Protein AF-A0A832XYY3-F1 (afdb_monomer_lite)

Structure (mmCIF, N/CA/C/O backbone):
data_AF-A0A832XYY3-F1
#
_entry.id   AF-A0A832XYY3-F1
#
loop_
_atom_site.group_PDB
_atom_site.id
_atom_site.type_symbol
_atom_site.label_atom_id
_atom_site.label_alt_id
_atom_site.label_c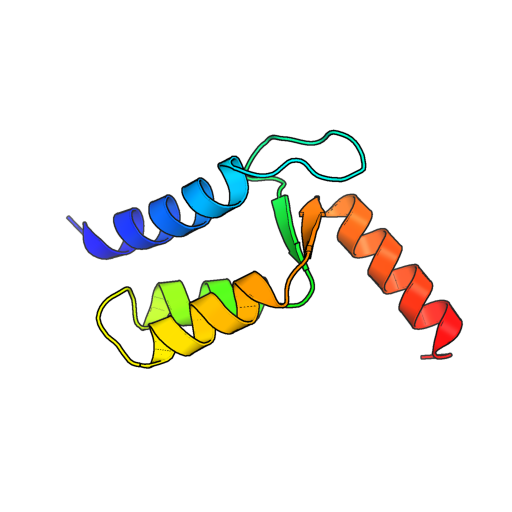omp_id
_atom_site.label_asym_id
_atom_site.label_entity_id
_atom_site.label_seq_id
_atom_site.pdbx_PDB_ins_code
_atom_site.Cartn_x
_atom_site.Cartn_y
_atom_site.Cartn_z
_atom_site.occupancy
_atom_site.B_iso_or_equiv
_atom_site.auth_seq_id
_atom_site.auth_comp_id
_atom_site.auth_asym_id
_atom_site.auth_atom_id
_atom_site.pdbx_PDB_model_num
ATOM 1 N N . MET A 1 1 ? 23.676 -9.917 -13.160 1.00 47.75 1 MET A N 1
ATOM 2 C CA . MET A 1 1 ? 23.037 -9.565 -11.867 1.00 47.75 1 MET A CA 1
ATOM 3 C C . MET A 1 1 ? 21.657 -8.963 -12.152 1.00 47.75 1 MET A C 1
ATOM 5 O O . MET A 1 1 ? 21.574 -8.054 -12.964 1.00 47.75 1 MET A O 1
ATOM 9 N N . ASN A 1 2 ? 20.570 -9.521 -11.598 1.00 59.62 2 ASN A N 1
ATOM 10 C CA . ASN A 1 2 ? 19.169 -9.258 -12.000 1.00 59.62 2 ASN A CA 1
ATOM 11 C C . ASN A 1 2 ? 18.639 -7.864 -11.572 1.00 59.62 2 ASN A C 1
ATOM 13 O O . ASN A 1 2 ? 17.799 -7.734 -10.678 1.00 59.62 2 ASN A O 1
ATOM 17 N N . ASP A 1 3 ? 19.124 -6.818 -12.235 1.00 77.50 3 ASP A N 1
ATOM 18 C CA . ASP A 1 3 ? 18.789 -5.402 -12.032 1.00 77.50 3 ASP A CA 1
ATOM 19 C C . ASP A 1 3 ? 17.262 -5.127 -12.010 1.00 77.50 3 ASP A C 1
ATOM 21 O O . ASP A 1 3 ? 16.713 -4.533 -11.072 1.00 77.50 3 ASP A O 1
ATOM 25 N N . GLY A 1 4 ? 16.521 -5.672 -12.980 1.00 84.56 4 GLY A N 1
ATOM 26 C CA . GLY A 1 4 ? 15.100 -5.357 -13.160 1.00 84.56 4 GLY A CA 1
ATOM 27 C C . GLY A 1 4 ? 14.173 -5.819 -12.027 1.00 84.56 4 GLY A C 1
ATOM 28 O O . GLY A 1 4 ? 13.171 -5.164 -11.736 1.00 84.56 4 GLY A O 1
ATOM 29 N N . ARG A 1 5 ? 14.460 -6.938 -11.348 1.00 86.88 5 ARG A N 1
ATOM 30 C CA . ARG A 1 5 ? 13.608 -7.433 -10.243 1.00 86.88 5 ARG A CA 1
ATOM 31 C C . ARG A 1 5 ? 13.741 -6.549 -9.000 1.00 86.88 5 ARG A C 1
ATOM 33 O O . ARG A 1 5 ? 12.738 -6.253 -8.349 1.00 86.88 5 ARG A O 1
ATOM 40 N N . ASN A 1 6 ? 14.954 -6.089 -8.703 1.00 90.25 6 ASN A N 1
ATOM 41 C CA . ASN A 1 6 ? 15.221 -5.210 -7.565 1.00 90.25 6 ASN A CA 1
ATOM 42 C C . ASN A 1 6 ? 14.669 -3.801 -7.797 1.00 90.25 6 ASN A C 1
ATOM 44 O O . ASN A 1 6 ? 14.020 -3.261 -6.900 1.00 90.25 6 ASN A O 1
ATOM 48 N N . LYS A 1 7 ? 14.815 -3.251 -9.013 1.00 90.75 7 LYS A N 1
ATOM 49 C CA . LYS A 1 7 ? 14.176 -1.981 -9.405 1.00 90.75 7 LYS A CA 1
ATOM 50 C C . LYS A 1 7 ? 12.659 -2.017 -9.199 1.00 90.75 7 LYS A C 1
ATOM 52 O O . LYS A 1 7 ? 12.103 -1.112 -8.583 1.00 90.75 7 LYS A O 1
ATOM 57 N N . ARG A 1 8 ? 11.997 -3.104 -9.614 1.00 90.62 8 ARG A N 1
ATOM 58 C CA . ARG A 1 8 ? 10.547 -3.304 -9.429 1.00 90.62 8 ARG A CA 1
ATOM 59 C C . ARG A 1 8 ? 10.121 -3.356 -7.960 1.00 90.62 8 ARG A C 1
ATOM 61 O O . ARG A 1 8 ? 9.125 -2.735 -7.597 1.00 90.62 8 ARG A O 1
ATOM 68 N N . ARG A 1 9 ? 10.871 -4.060 -7.101 1.00 92.19 9 ARG A N 1
ATOM 69 C CA . ARG A 1 9 ? 10.603 -4.095 -5.646 1.00 92.19 9 ARG A CA 1
ATOM 70 C C . ARG A 1 9 ? 10.791 -2.718 -5.012 1.00 92.19 9 ARG A C 1
ATOM 72 O O . ARG A 1 9 ? 9.945 -2.290 -4.233 1.00 92.19 9 ARG A O 1
ATOM 79 N N . ARG A 1 10 ? 11.879 -2.023 -5.365 1.00 93.56 10 ARG A N 1
ATOM 80 C CA . ARG A 1 10 ? 12.181 -0.674 -4.869 1.00 93.56 10 ARG A CA 1
ATOM 81 C C . ARG A 1 10 ? 11.103 0.322 -5.282 1.00 93.56 10 ARG A C 1
ATOM 83 O O . ARG A 1 10 ? 10.685 1.114 -4.452 1.00 93.56 10 ARG A O 1
ATOM 90 N N . TRP A 1 11 ? 10.607 0.240 -6.516 1.00 93.44 11 TRP A N 1
ATOM 91 C CA . TRP A 1 11 ? 9.533 1.112 -6.985 1.00 93.44 11 TRP A CA 1
ATOM 92 C C . TRP A 1 11 ? 8.269 0.999 -6.115 1.00 93.44 11 TRP A C 1
ATOM 94 O O . TRP A 1 11 ? 7.776 2.025 -5.655 1.00 93.44 11 TRP A O 1
ATOM 104 N N . LEU A 1 12 ? 7.799 -0.222 -5.818 1.00 94.38 12 LEU A N 1
ATOM 105 C CA . LEU A 1 12 ? 6.654 -0.428 -4.916 1.00 94.38 12 LEU A CA 1
ATOM 106 C C . LEU A 1 12 ? 6.938 0.069 -3.496 1.00 94.38 12 LEU A C 1
ATOM 108 O O . LEU A 1 12 ? 6.104 0.758 -2.916 1.00 94.38 12 LEU A O 1
ATOM 112 N N . LYS A 1 13 ? 8.122 -0.244 -2.949 1.00 95.69 13 LYS A N 1
ATOM 113 C CA . LYS A 1 13 ? 8.525 0.230 -1.617 1.00 95.69 13 LYS A CA 1
ATOM 114 C C . LYS A 1 13 ? 8.490 1.759 -1.543 1.00 95.69 13 LYS A C 1
ATOM 116 O O . LYS A 1 13 ? 8.004 2.301 -0.563 1.00 95.69 13 LYS A O 1
ATOM 121 N N . ASN A 1 14 ? 8.955 2.440 -2.589 1.00 96.19 14 ASN A N 1
ATOM 122 C CA . ASN A 1 14 ? 8.952 3.898 -2.665 1.00 96.19 14 ASN A CA 1
ATOM 123 C C . ASN A 1 14 ? 7.543 4.486 -2.801 1.00 96.19 14 ASN A C 1
ATOM 125 O O . ASN A 1 14 ? 7.340 5.618 -2.389 1.00 96.19 14 ASN A O 1
ATOM 129 N N . GLN A 1 15 ? 6.580 3.761 -3.380 1.00 95.50 15 GLN A N 1
ATOM 130 C CA . GLN A 1 15 ? 5.182 4.202 -3.354 1.00 95.50 15 GLN A CA 1
ATOM 131 C C . GLN A 1 15 ? 4.608 4.106 -1.935 1.00 95.50 15 GLN A C 1
ATOM 133 O O . GLN A 1 15 ? 4.000 5.057 -1.459 1.00 95.50 15 GLN A O 1
ATOM 138 N N . LEU A 1 16 ? 4.862 3.000 -1.229 1.00 97.56 16 LEU A N 1
ATOM 139 C CA . LEU A 1 16 ? 4.411 2.825 0.157 1.00 97.56 16 LEU A CA 1
ATOM 140 C C . LEU A 1 16 ? 5.071 3.825 1.115 1.00 97.56 16 LEU A C 1
ATOM 142 O O . LEU A 1 16 ? 4.400 4.358 1.983 1.00 97.56 16 LEU A O 1
ATOM 146 N N . ALA A 1 17 ? 6.353 4.138 0.916 1.00 97.06 17 ALA A N 1
ATOM 147 C CA . ALA A 1 17 ? 7.116 5.050 1.772 1.00 97.06 17 ALA A CA 1
ATOM 148 C C . ALA A 1 17 ? 6.641 6.511 1.764 1.00 97.06 17 ALA A C 1
ATOM 150 O O . ALA A 1 17 ? 7.113 7.301 2.571 1.00 97.06 17 ALA A O 1
ATOM 151 N N . LYS A 1 18 ? 5.742 6.880 0.847 1.00 96.31 18 LYS A N 1
ATOM 152 C CA . LYS A 1 18 ? 5.130 8.216 0.791 1.00 96.31 18 LYS A CA 1
ATOM 153 C C . LYS A 1 18 ? 3.881 8.339 1.661 1.00 96.31 18 LYS A C 1
ATOM 155 O O . LYS A 1 18 ? 3.260 9.393 1.671 1.00 96.31 18 LYS A O 1
ATOM 160 N N . ASN A 1 19 ? 3.475 7.254 2.308 1.00 97.12 19 ASN A N 1
ATOM 161 C CA . ASN A 1 19 ? 2.203 7.146 2.997 1.00 97.12 19 ASN A CA 1
ATOM 162 C C . ASN A 1 19 ? 2.429 6.717 4.445 1.00 97.12 19 ASN A C 1
ATOM 164 O O . ASN A 1 19 ? 3.431 6.082 4.776 1.00 97.12 19 ASN A O 1
ATOM 168 N N . ILE A 1 20 ? 1.459 7.045 5.287 1.00 97.62 20 ILE A N 1
ATOM 169 C CA . ILE A 1 20 ? 1.409 6.678 6.698 1.00 97.62 20 ILE A CA 1
ATOM 170 C C . ILE A 1 20 ? 0.069 5.978 6.909 1.00 97.62 20 ILE A C 1
ATOM 172 O O . ILE A 1 20 ? -0.949 6.430 6.391 1.00 97.62 20 ILE A O 1
ATOM 176 N N . CYS A 1 21 ? 0.066 4.852 7.619 1.00 98.12 21 CYS A N 1
ATOM 177 C CA . CYS A 1 21 ? -1.183 4.195 7.995 1.00 98.12 21 CYS A CA 1
ATOM 178 C C . CYS A 1 21 ? -1.946 5.053 9.014 1.00 98.12 21 CYS A C 1
ATOM 180 O O . CYS A 1 21 ? -1.323 5.726 9.829 1.00 98.12 21 CYS A O 1
ATOM 182 N N . ASN A 1 22 ? -3.275 4.939 9.070 1.00 94.75 22 ASN A N 1
ATOM 183 C CA . ASN A 1 22 ? -4.108 5.662 10.042 1.00 94.75 22 ASN A CA 1
ATOM 184 C C . ASN A 1 22 ? -3.689 5.446 11.512 1.00 94.75 22 ASN A C 1
ATOM 186 O O . ASN A 1 22 ? -3.865 6.338 12.333 1.00 94.75 22 ASN A O 1
ATOM 190 N N . CYS A 1 23 ? -3.097 4.295 11.851 1.00 97.25 23 CYS A N 1
ATOM 191 C CA . CYS A 1 23 ? -2.566 4.008 13.189 1.00 97.25 23 CYS A CA 1
ATOM 192 C C . CYS A 1 23 ? -1.166 4.593 13.463 1.00 97.25 23 CYS A C 1
ATOM 194 O O . CYS A 1 23 ? -0.606 4.362 14.530 1.00 97.25 23 CYS A O 1
ATOM 196 N N . GLY A 1 24 ? -0.569 5.303 12.501 1.00 97.88 24 GLY A N 1
ATOM 197 C CA . GLY A 1 24 ? 0.741 5.946 12.623 1.00 97.88 24 GLY A CA 1
ATOM 198 C C . GLY A 1 24 ? 1.936 5.121 12.132 1.00 97.88 24 GLY A C 1
ATOM 199 O O . GLY A 1 24 ? 3.043 5.650 12.098 1.00 97.88 24 GLY A O 1
ATOM 200 N N . GLU A 1 25 ? 1.758 3.861 11.717 1.00 98.19 25 GLU A N 1
ATOM 201 C CA . GLU A 1 25 ? 2.846 3.056 11.136 1.00 98.19 25 GLU A CA 1
ATOM 202 C C . GLU A 1 25 ? 3.351 3.671 9.817 1.00 98.19 25 GLU A C 1
ATOM 204 O O . GLU A 1 25 ? 2.564 3.986 8.922 1.00 98.19 25 GLU A O 1
ATOM 209 N N . GLN A 1 26 ? 4.673 3.806 9.683 1.00 97.31 26 GLN A N 1
ATOM 210 C CA . GLN A 1 26 ? 5.336 4.461 8.543 1.00 97.31 26 GLN A CA 1
ATOM 211 C C . GLN A 1 26 ? 6.381 3.562 7.876 1.00 97.31 26 GLN A C 1
ATOM 213 O O . GLN A 1 26 ? 6.900 3.880 6.806 1.00 97.31 26 GLN A O 1
ATOM 218 N N . GLN A 1 27 ? 6.723 2.427 8.491 1.00 97.75 27 GLN A N 1
ATOM 219 C CA . GLN A 1 27 ? 7.725 1.515 7.968 1.00 97.75 27 GLN A CA 1
ATOM 220 C C . GLN A 1 27 ? 7.220 0.874 6.669 1.00 97.75 27 GLN A C 1
ATOM 222 O O . GLN A 1 27 ? 6.315 0.038 6.708 1.00 97.75 27 GLN A O 1
ATOM 227 N N . PRO A 1 28 ? 7.838 1.137 5.499 1.00 96.81 28 PRO A N 1
ATOM 228 C CA . PRO A 1 28 ? 7.264 0.726 4.213 1.00 96.81 28 PRO A CA 1
ATOM 229 C C . PRO A 1 28 ? 7.120 -0.790 4.041 1.00 96.81 28 PRO A C 1
ATOM 231 O O . PRO A 1 28 ? 6.357 -1.252 3.203 1.00 96.81 28 PRO A O 1
ATOM 234 N N . HIS A 1 29 ? 7.883 -1.580 4.804 1.00 95.88 29 HIS A N 1
ATOM 235 C CA . HIS A 1 29 ? 7.801 -3.041 4.785 1.00 95.88 29 HIS A CA 1
ATOM 236 C C . HIS A 1 29 ? 6.589 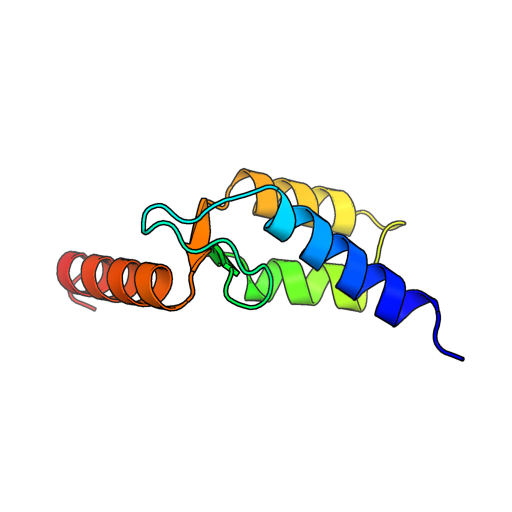-3.589 5.557 1.00 95.88 29 HIS A C 1
ATOM 238 O O . HIS A 1 29 ? 6.226 -4.746 5.359 1.00 95.88 29 HIS A O 1
ATOM 244 N N . ARG A 1 30 ? 5.969 -2.766 6.410 1.00 97.69 30 ARG A N 1
ATOM 245 C CA . ARG A 1 30 ? 4.750 -3.080 7.165 1.00 97.69 30 ARG A CA 1
ATOM 246 C C . ARG A 1 30 ? 3.486 -2.535 6.510 1.00 97.69 30 ARG A C 1
ATOM 248 O O . ARG A 1 30 ? 2.397 -2.882 6.952 1.00 97.69 30 ARG A O 1
ATOM 255 N N . LEU A 1 31 ? 3.631 -1.713 5.473 1.00 98.50 31 LEU A N 1
ATOM 256 C CA . LEU A 1 31 ? 2.530 -1.129 4.717 1.00 98.50 31 LEU A CA 1
ATOM 257 C C . LEU A 1 31 ? 2.136 -1.996 3.515 1.00 98.50 31 LEU A C 1
ATOM 259 O O . LEU A 1 31 ? 2.945 -2.732 2.941 1.00 98.50 31 LEU A O 1
ATOM 263 N N . MET A 1 32 ? 0.883 -1.862 3.103 1.00 98.31 32 MET A N 1
ATOM 264 C CA . MET A 1 32 ? 0.292 -2.531 1.956 1.00 98.31 32 MET A CA 1
ATOM 265 C C . MET A 1 32 ? -0.736 -1.634 1.255 1.00 98.31 32 MET A C 1
ATOM 267 O O . MET A 1 32 ? -1.183 -0.637 1.805 1.00 98.31 32 MET A O 1
ATOM 271 N N . PHE A 1 33 ? -1.113 -2.013 0.033 1.00 98.31 33 PHE A N 1
ATOM 272 C CA . PHE A 1 33 ? -2.185 -1.376 -0.734 1.00 98.31 33 PHE A CA 1
ATOM 273 C C . PHE A 1 33 ? -3.454 -2.199 -0.511 1.00 98.31 33 PHE A C 1
ATOM 275 O O . PHE A 1 33 ? -3.600 -3.259 -1.115 1.00 98.31 33 PHE A O 1
ATOM 282 N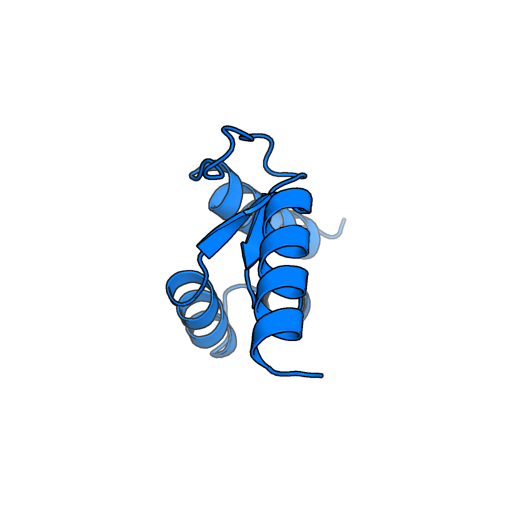 N . TYR A 1 34 ? -4.314 -1.812 0.416 1.00 97.69 34 TYR A N 1
ATOM 283 C CA . TYR A 1 34 ? -5.544 -2.545 0.690 1.00 97.69 34 TYR A CA 1
ATOM 284 C C . TYR A 1 34 ? -6.654 -2.108 -0.284 1.00 97.69 34 TYR A C 1
ATOM 286 O O . TYR A 1 34 ? -6.806 -0.906 -0.480 1.00 97.69 34 TYR A O 1
ATOM 294 N N . PRO A 1 35 ? -7.426 -3.028 -0.895 1.00 97.12 35 PRO A N 1
ATOM 295 C CA . PRO A 1 35 ? -7.361 -4.491 -0.767 1.00 97.12 35 PRO A CA 1
ATOM 296 C C . PRO A 1 35 ? -6.439 -5.168 -1.806 1.00 97.12 35 PRO A C 1
ATOM 298 O O . PRO A 1 35 ? -6.194 -6.375 -1.751 1.00 97.12 35 PRO A O 1
ATOM 301 N N . TYR A 1 36 ? -5.898 -4.419 -2.771 1.00 98.00 36 TYR A N 1
ATOM 302 C CA . TYR A 1 36 ? -5.305 -4.981 -3.991 1.00 98.00 36 TYR A CA 1
ATOM 303 C C . TYR A 1 36 ? -3.820 -5.371 -3.912 1.00 98.00 36 TYR A C 1
ATOM 305 O O . TYR A 1 36 ? -3.210 -5.696 -4.936 1.00 98.00 36 TYR A O 1
ATOM 313 N N . HIS A 1 37 ? -3.208 -5.399 -2.725 1.00 97.69 37 HIS A N 1
ATOM 314 C CA . HIS A 1 37 ? -1.757 -5.536 -2.547 1.00 97.69 37 HIS A CA 1
ATOM 315 C C . HIS A 1 37 ? -1.168 -6.738 -3.292 1.00 97.69 37 HIS A C 1
ATOM 317 O O . HIS A 1 37 ? -0.148 -6.618 -3.975 1.00 97.69 37 HIS A O 1
ATOM 323 N N . LYS A 1 38 ? -1.820 -7.905 -3.198 1.00 96.62 38 LYS A N 1
ATOM 324 C CA . LYS A 1 38 ? -1.363 -9.133 -3.867 1.00 96.62 38 LYS A CA 1
ATOM 325 C C . LYS A 1 38 ? -1.392 -8.983 -5.394 1.00 96.62 38 LYS A C 1
ATOM 327 O O . LYS A 1 38 ? -0.413 -9.347 -6.049 1.00 96.62 38 LYS A O 1
ATOM 332 N N . LYS A 1 39 ? -2.462 -8.398 -5.949 1.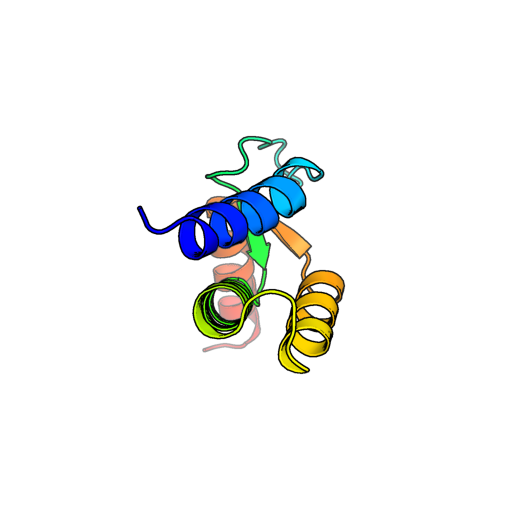00 96.38 39 LYS A N 1
ATOM 333 C CA . LYS A 1 39 ? -2.627 -8.167 -7.395 1.00 96.38 39 LYS A CA 1
ATOM 334 C C . LYS A 1 39 ? -1.601 -7.154 -7.908 1.00 96.38 39 LYS A C 1
ATOM 336 O O . LYS A 1 39 ? -0.879 -7.454 -8.856 1.00 96.38 39 LYS A O 1
ATOM 341 N N . ILE A 1 40 ? -1.434 -6.025 -7.216 1.00 96.31 40 ILE A N 1
ATOM 342 C CA . ILE A 1 40 ? -0.419 -5.000 -7.521 1.00 96.31 40 ILE A CA 1
ATOM 343 C C . ILE A 1 40 ? 0.991 -5.605 -7.513 1.00 96.31 40 ILE A C 1
ATOM 345 O O . ILE A 1 40 ? 1.767 -5.413 -8.453 1.00 96.31 40 ILE A O 1
ATOM 349 N N . ARG A 1 41 ? 1.332 -6.385 -6.477 1.00 95.00 41 ARG A N 1
ATOM 350 C CA . ARG A 1 41 ? 2.640 -7.045 -6.376 1.00 95.00 41 ARG A CA 1
ATOM 351 C C . ARG A 1 41 ? 2.848 -8.039 -7.515 1.00 95.00 41 ARG A C 1
ATOM 353 O O . ARG A 1 41 ? 3.934 -8.052 -8.091 1.00 95.00 41 ARG A O 1
ATOM 360 N N . HIS A 1 42 ? 1.839 -8.836 -7.863 1.00 94.06 42 HIS A N 1
ATOM 361 C CA . HIS A 1 42 ? 1.917 -9.771 -8.984 1.00 94.06 42 HIS A CA 1
ATOM 362 C C . HIS A 1 42 ? 2.180 -9.042 -10.308 1.00 94.06 42 HIS A C 1
ATOM 364 O O . HIS A 1 42 ? 3.170 -9.340 -10.979 1.00 94.06 42 HIS A O 1
ATOM 370 N N . LEU A 1 43 ? 1.349 -8.051 -10.649 1.00 93.06 43 LEU A N 1
ATOM 371 C CA . LEU A 1 43 ? 1.452 -7.303 -11.905 1.00 93.06 43 LEU A CA 1
ATOM 372 C C . LEU A 1 43 ? 2.802 -6.592 -12.031 1.00 93.06 43 LEU A C 1
ATOM 374 O O . LEU A 1 43 ? 3.504 -6.764 -13.030 1.00 93.06 43 LEU A O 1
ATOM 378 N N . ASN A 1 44 ? 3.217 -5.873 -10.986 1.00 92.31 44 ASN A N 1
ATOM 379 C CA . ASN A 1 44 ? 4.495 -5.172 -10.982 1.00 92.31 44 ASN A CA 1
ATOM 380 C C . ASN A 1 44 ? 5.672 -6.141 -11.146 1.00 92.31 44 ASN A C 1
ATOM 382 O O . ASN A 1 44 ? 6.561 -5.894 -11.959 1.00 92.31 44 ASN A O 1
ATOM 386 N N . MET A 1 45 ? 5.686 -7.256 -10.406 1.00 90.75 45 MET A N 1
ATOM 387 C CA . MET A 1 45 ? 6.798 -8.209 -10.442 1.00 90.75 45 MET A CA 1
ATOM 388 C C . MET A 1 45 ? 6.859 -9.026 -11.732 1.00 90.75 45 MET A C 1
ATOM 390 O O . MET A 1 45 ? 7.958 -9.435 -12.106 1.00 90.75 45 MET A O 1
ATOM 394 N N . ARG A 1 46 ? 5.727 -9.254 -12.409 1.00 88.81 46 ARG A N 1
ATOM 395 C CA . ARG A 1 46 ? 5.667 -10.017 -13.660 1.00 88.81 46 ARG A CA 1
ATOM 396 C C . ARG A 1 46 ? 5.990 -9.148 -14.872 1.00 88.81 46 ARG A C 1
ATOM 398 O O . ARG A 1 46 ? 6.899 -9.488 -15.621 1.00 88.81 46 ARG A O 1
ATOM 405 N N . TYR A 1 47 ? 5.344 -7.992 -15.003 1.00 84.56 47 TYR A N 1
ATOM 406 C CA . TYR A 1 47 ? 5.354 -7.215 -16.250 1.00 84.56 47 TYR A CA 1
ATOM 407 C C . TYR A 1 47 ? 6.210 -5.938 -16.198 1.00 84.56 47 TYR A C 1
ATOM 409 O O . TYR A 1 47 ? 6.686 -5.462 -17.224 1.00 84.56 47 TYR A O 1
ATOM 417 N N . GLY A 1 48 ? 6.488 -5.401 -15.005 1.00 73.81 48 GLY A N 1
ATOM 418 C CA . GLY A 1 48 ? 7.316 -4.200 -14.855 1.00 73.81 48 GLY A CA 1
ATOM 419 C C . GLY A 1 48 ? 6.693 -2.921 -15.429 1.00 73.81 48 GLY A C 1
ATOM 420 O O . GLY A 1 48 ? 5.480 -2.751 -15.415 1.00 73.81 48 GLY A O 1
ATOM 421 N N . LEU A 1 49 ? 7.547 -1.982 -15.861 1.00 66.88 49 LEU A N 1
ATOM 422 C CA . LEU A 1 49 ? 7.172 -0.585 -16.150 1.00 66.88 49 LEU A CA 1
ATOM 423 C C . LEU A 1 49 ? 6.747 -0.301 -17.602 1.00 66.88 49 LEU A C 1
ATOM 425 O O . LEU A 1 49 ? 6.220 0.775 -17.853 1.00 66.88 49 LEU A O 1
ATOM 429 N N . LYS A 1 50 ? 6.994 -1.210 -18.554 1.00 67.31 50 LYS A N 1
ATOM 430 C CA . LYS A 1 50 ? 6.856 -0.945 -20.005 1.00 67.31 50 LYS A CA 1
ATOM 431 C C . LYS A 1 50 ? 5.607 -1.556 -20.657 1.00 67.31 50 LYS A C 1
ATOM 433 O O . LYS A 1 50 ? 5.530 -1.624 -21.875 1.00 67.31 50 LYS A O 1
ATOM 438 N N . HIS A 1 51 ? 4.657 -2.043 -19.870 1.00 72.25 51 HIS A N 1
ATOM 439 C CA . HIS A 1 51 ? 3.542 -2.848 -20.370 1.00 72.25 51 HIS A CA 1
ATOM 440 C C . HIS A 1 51 ? 2.198 -2.227 -19.971 1.00 72.25 51 HIS A C 1
ATOM 442 O O . HIS A 1 51 ? 2.139 -1.558 -18.944 1.00 72.25 51 HIS A O 1
ATOM 448 N N . SER A 1 52 ? 1.121 -2.476 -20.724 1.00 75.31 52 SER A N 1
ATOM 449 C CA . SER A 1 52 ? -0.251 -1.994 -20.436 1.00 75.31 52 SER A CA 1
ATOM 450 C C . SER A 1 52 ? -0.725 -2.328 -19.014 1.00 75.31 52 SER A C 1
ATOM 452 O O . SER A 1 52 ? -1.442 -1.569 -18.373 1.00 75.31 52 SER A O 1
ATOM 454 N N . SER A 1 53 ? -0.196 -3.407 -18.436 1.00 75.69 53 SER A N 1
ATOM 455 C CA . SER A 1 53 ? -0.362 -3.762 -17.018 1.00 75.69 53 SER A CA 1
ATOM 456 C C . SER A 1 53 ? 0.096 -2.677 -16.033 1.00 75.69 53 SER A C 1
ATOM 458 O O . SER A 1 53 ? -0.210 -2.761 -14.844 1.00 75.69 53 SER A O 1
ATOM 460 N N . ARG A 1 54 ? 0.878 -1.691 -16.483 1.00 85.50 54 ARG A N 1
ATOM 461 C CA . ARG A 1 54 ? 1.293 -0.536 -15.691 1.00 85.50 54 ARG A CA 1
ATOM 462 C C . ARG A 1 54 ? 0.118 0.384 -15.388 1.00 85.50 54 ARG A C 1
ATOM 464 O O . ARG A 1 54 ? 0.019 0.850 -14.258 1.00 85.50 54 ARG A O 1
ATOM 471 N N . GLU A 1 55 ? -0.747 0.605 -16.368 1.00 90.12 55 GLU A N 1
ATOM 472 C CA . GL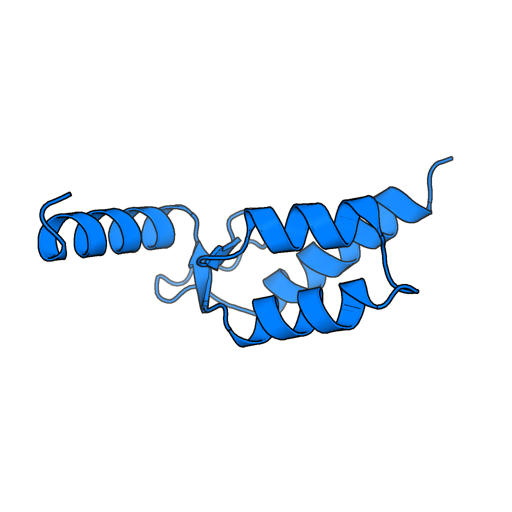U A 1 55 ? -1.970 1.386 -16.206 1.00 90.12 55 GLU A CA 1
ATOM 473 C C . GLU A 1 55 ? -2.885 0.710 -15.186 1.00 90.12 55 GLU A C 1
ATOM 475 O O . GLU A 1 55 ? -3.234 1.323 -14.183 1.00 90.12 55 GLU A O 1
ATOM 480 N N . GLU A 1 56 ? -3.105 -0.600 -15.332 1.00 92.62 56 GLU A N 1
ATOM 481 C CA . GLU A 1 56 ? -3.852 -1.394 -14.348 1.00 92.62 56 GLU A CA 1
ATOM 482 C C . GLU A 1 56 ? -3.203 -1.357 -12.955 1.00 92.62 56 GLU A C 1
ATOM 484 O O . GLU A 1 56 ? -3.887 -1.225 -11.946 1.00 92.62 56 GLU A O 1
ATOM 489 N N . THR A 1 57 ? -1.871 -1.440 -12.867 1.00 93.62 57 THR A N 1
ATOM 490 C CA . THR A 1 57 ? -1.169 -1.338 -11.575 1.00 93.62 57 THR A CA 1
ATOM 491 C C . THR A 1 57 ? -1.403 0.024 -10.921 1.00 93.62 57 THR A C 1
ATOM 493 O O . THR A 1 57 ? -1.625 0.082 -9.715 1.00 93.62 57 THR A O 1
ATOM 496 N N . ASN A 1 58 ? -1.344 1.111 -11.694 1.00 93.38 58 ASN A N 1
ATOM 497 C CA . ASN A 1 58 ? -1.579 2.461 -11.188 1.00 93.38 58 ASN A CA 1
ATOM 498 C C . ASN A 1 58 ? -3.044 2.653 -10.776 1.00 93.38 58 ASN A C 1
ATOM 500 O O . ASN A 1 58 ? -3.281 3.196 -9.702 1.00 93.38 58 ASN A O 1
ATOM 504 N N . ARG A 1 59 ? -3.995 2.146 -11.572 1.00 95.56 59 ARG A N 1
ATOM 505 C CA . ARG A 1 59 ? -5.429 2.157 -11.259 1.00 95.56 59 ARG A CA 1
ATOM 506 C C . ARG A 1 59 ? -5.722 1.448 -9.939 1.00 95.56 59 ARG A C 1
ATOM 508 O O . ARG A 1 59 ? -6.332 2.022 -9.047 1.00 95.56 59 ARG A O 1
ATOM 515 N N . LEU A 1 60 ? -5.196 0.236 -9.759 1.00 97.00 60 LEU A N 1
ATOM 516 C CA . LEU A 1 60 ? -5.367 -0.505 -8.507 1.00 97.00 60 LEU A CA 1
ATOM 517 C C . LEU A 1 60 ? -4.726 0.212 -7.315 1.00 97.00 60 LEU A C 1
ATOM 519 O O . LEU A 1 60 ? -5.240 0.115 -6.207 1.00 97.00 60 LEU A O 1
ATOM 523 N N . ILE A 1 61 ? -3.603 0.912 -7.514 1.00 96.06 61 ILE A N 1
ATOM 524 C CA . ILE A 1 61 ? -2.988 1.726 -6.456 1.00 96.06 61 ILE A CA 1
ATOM 525 C C . ILE A 1 61 ? -3.882 2.914 -6.097 1.00 96.06 61 ILE A C 1
ATOM 527 O O . ILE A 1 61 ? -4.048 3.165 -4.910 1.00 96.06 61 ILE A O 1
ATOM 531 N N . SER A 1 62 ? -4.464 3.618 -7.074 1.00 96.56 62 SER A N 1
ATOM 532 C CA . SER A 1 62 ? -5.380 4.737 -6.800 1.00 96.56 62 SER A CA 1
ATOM 533 C C . SER A 1 62 ? -6.690 4.295 -6.150 1.00 96.56 62 SER A C 1
ATOM 535 O O . SER A 1 62 ? -7.263 5.046 -5.374 1.00 96.56 62 SER A O 1
ATOM 537 N N . GLU A 1 63 ? -7.145 3.075 -6.435 1.00 97.75 63 GLU A N 1
ATOM 538 C CA . GLU A 1 63 ? -8.315 2.460 -5.794 1.00 97.75 63 GLU A CA 1
ATOM 539 C C . GLU A 1 63 ? -7.980 1.814 -4.436 1.00 97.75 63 GLU A C 1
ATOM 541 O O . GLU A 1 63 ? -8.859 1.253 -3.787 1.00 97.75 63 GLU A O 1
ATOM 546 N N . SER A 1 64 ? -6.712 1.837 -4.009 1.00 97.75 64 SER A N 1
ATOM 547 C CA . SER A 1 64 ? -6.289 1.266 -2.731 1.00 97.75 64 SER A CA 1
ATOM 548 C C . SER A 1 64 ? -6.128 2.330 -1.654 1.00 97.75 64 SER A C 1
ATOM 550 O O . SER A 1 64 ? -5.593 3.410 -1.895 1.00 97.75 64 SER A O 1
ATOM 552 N N . THR A 1 65 ? -6.430 1.952 -0.418 1.00 97.25 65 THR A N 1
ATOM 553 C CA . THR A 1 65 ? -5.974 2.668 0.776 1.00 97.25 65 THR A CA 1
ATOM 554 C C . THR A 1 65 ? -4.644 2.079 1.236 1.00 97.25 65 THR A C 1
ATOM 556 O O . THR A 1 65 ? -4.476 0.857 1.285 1.00 97.25 65 THR A O 1
ATOM 559 N N . VAL A 1 66 ? -3.667 2.920 1.583 1.00 97.94 66 VAL A N 1
ATOM 560 C CA . VAL A 1 66 ? -2.429 2.424 2.198 1.00 97.94 66 VAL A CA 1
ATOM 561 C C . VAL A 1 66 ? -2.659 2.179 3.684 1.00 97.94 66 VAL A C 1
ATOM 563 O O . VAL A 1 66 ? -2.999 3.093 4.426 1.00 97.94 66 VAL A O 1
ATOM 566 N N . MET A 1 67 ? -2.452 0.938 4.119 1.00 97.88 67 MET A N 1
ATOM 567 C CA . MET A 1 67 ? -2.645 0.507 5.506 1.00 97.88 67 MET A CA 1
ATOM 568 C C . MET A 1 67 ? -1.480 -0.373 5.947 1.00 97.88 67 MET A C 1
ATOM 570 O O . MET A 1 67 ? -0.792 -0.960 5.111 1.00 97.88 67 MET A O 1
ATOM 574 N N . CYS A 1 68 ? -1.249 -0.496 7.251 1.00 98.44 68 CYS A N 1
ATOM 575 C CA . CYS A 1 68 ? -0.385 -1.543 7.775 1.00 98.44 68 CYS A CA 1
ATOM 576 C C . CYS A 1 68 ? -1.111 -2.895 7.753 1.00 98.44 68 CYS A C 1
ATOM 578 O O . CYS A 1 68 ? -2.338 -2.952 7.665 1.00 98.44 68 CYS A O 1
ATOM 580 N N . TRP A 1 69 ? -0.356 -3.989 7.844 1.00 97.69 69 TRP A N 1
ATOM 581 C CA . TRP A 1 69 ? -0.933 -5.338 7.823 1.00 97.69 69 TRP A CA 1
ATOM 582 C C . TRP A 1 69 ? -1.959 -5.594 8.933 1.00 97.69 69 TRP A C 1
ATOM 584 O O . TRP A 1 69 ? -2.924 -6.308 8.679 1.00 97.69 69 TRP A O 1
ATOM 594 N N . ASN A 1 70 ? -1.784 -4.995 10.115 1.00 97.62 70 ASN A N 1
ATOM 595 C CA . ASN A 1 70 ? -2.714 -5.173 11.233 1.00 97.62 70 ASN A CA 1
ATOM 596 C C . ASN A 1 70 ? -4.047 -4.468 10.953 1.00 97.62 70 ASN A C 1
ATOM 598 O O . ASN A 1 70 ? -5.072 -5.130 10.906 1.00 97.62 70 ASN A O 1
ATOM 602 N N . CYS A 1 71 ? -4.032 -3.171 10.620 1.00 97.69 71 CYS A N 1
ATOM 603 C CA . CYS A 1 71 ? -5.270 -2.448 10.303 1.00 97.69 71 CYS A CA 1
ATOM 604 C C . CYS A 1 71 ? -5.993 -3.021 9.074 1.00 97.69 71 CYS A C 1
ATOM 606 O O . CYS A 1 71 ? -7.214 -2.963 8.991 1.00 97.69 71 CYS A O 1
ATOM 608 N N . ALA A 1 72 ? -5.257 -3.581 8.109 1.00 97.19 72 ALA A N 1
ATOM 609 C CA . ALA A 1 72 ? -5.853 -4.282 6.975 1.00 97.19 72 ALA A CA 1
ATOM 610 C C . ALA A 1 72 ? -6.531 -5.606 7.374 1.00 97.19 72 ALA A C 1
ATOM 612 O O . ALA A 1 72 ? -7.514 -5.995 6.743 1.00 97.19 72 ALA A O 1
ATOM 613 N N . ALA A 1 73 ? -5.998 -6.312 8.377 1.00 95.75 73 ALA A N 1
ATOM 614 C CA . ALA A 1 73 ? -6.636 -7.496 8.943 1.00 95.75 73 ALA A CA 1
ATOM 615 C C . ALA A 1 73 ? -7.903 -7.099 9.708 1.00 95.75 73 ALA A C 1
ATOM 617 O O . ALA A 1 73 ? -8.960 -7.632 9.395 1.00 95.75 73 ALA A O 1
ATOM 618 N N . ASP A 1 74 ? -7.821 -6.093 10.581 1.00 95.06 74 ASP A N 1
ATOM 619 C CA . ASP A 1 74 ? -8.970 -5.577 11.337 1.00 95.0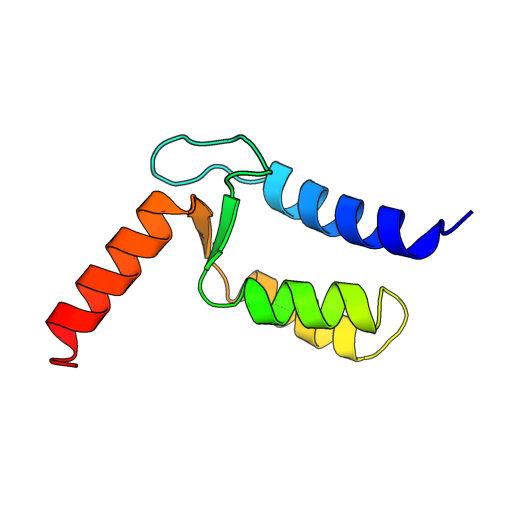6 74 ASP A CA 1
ATOM 620 C C . ASP A 1 74 ? -10.110 -5.147 10.398 1.00 95.06 74 ASP A C 1
ATOM 622 O O . ASP A 1 74 ? -11.245 -5.580 10.559 1.00 95.06 74 ASP A O 1
ATOM 626 N N . GLN A 1 75 ? -9.798 -4.382 9.342 1.00 94.06 75 GLN A N 1
ATOM 627 C CA . GLN A 1 75 ? -10.780 -3.960 8.336 1.00 94.06 75 GLN A CA 1
ATOM 628 C C . GLN A 1 75 ? -11.429 -5.144 7.610 1.00 94.06 75 GLN A C 1
ATOM 630 O O . GLN A 1 75 ? -12.597 -5.086 7.232 1.00 94.06 75 GLN A O 1
ATOM 635 N N . LYS A 1 76 ? -10.661 -6.207 7.351 1.00 91.62 76 LYS A N 1
ATOM 636 C CA . LYS A 1 76 ? -11.181 -7.405 6.695 1.00 91.62 76 LYS A CA 1
ATOM 637 C C . LYS A 1 76 ? -12.126 -8.169 7.625 1.00 91.62 76 LYS A C 1
ATOM 639 O O . LYS A 1 76 ? -13.168 -8.599 7.146 1.00 91.62 76 LYS A O 1
ATOM 644 N N . GLU A 1 77 ? -11.758 -8.327 8.895 1.00 89.62 77 GLU A N 1
ATOM 645 C CA . GLU A 1 77 ? -12.593 -8.989 9.904 1.00 89.62 77 GLU A CA 1
ATOM 646 C C . GLU A 1 77 ? -13.908 -8.227 10.113 1.00 89.62 77 GLU A C 1
ATOM 648 O O . GLU A 1 77 ? -14.983 -8.821 10.057 1.00 89.62 77 GLU A O 1
ATOM 653 N N . ASP A 1 78 ? -13.832 -6.900 10.237 1.00 86.50 78 ASP A N 1
ATOM 654 C CA . ASP A 1 78 ? -14.995 -6.015 10.331 1.00 86.50 78 ASP A CA 1
ATOM 655 C C . ASP A 1 78 ? -15.934 -6.197 9.124 1.00 86.50 78 ASP A C 1
ATOM 657 O O . ASP A 1 78 ? -17.117 -6.504 9.274 1.00 86.50 78 ASP A O 1
ATOM 661 N N . LEU A 1 79 ? -15.391 -6.153 7.901 1.00 80.56 79 LEU A N 1
ATOM 662 C CA . LEU A 1 79 ? -16.168 -6.404 6.682 1.00 80.56 79 LEU A CA 1
ATOM 663 C C . LEU A 1 79 ? -16.774 -7.815 6.627 1.00 80.56 79 LEU A C 1
ATOM 665 O O . LEU A 1 79 ? -17.892 -7.958 6.135 1.00 80.56 79 LEU A O 1
ATOM 669 N N . SER A 1 80 ? -16.086 -8.857 7.106 1.00 78.50 80 SER A N 1
ATOM 670 C CA . SER A 1 80 ? -16.677 -10.204 7.175 1.00 78.50 80 SER A CA 1
ATOM 671 C C . SER A 1 80 ? -17.814 -10.294 8.188 1.00 78.50 80 SER A C 1
ATOM 673 O O . SER A 1 80 ? -18.832 -10.909 7.878 1.00 78.50 80 SER A O 1
ATOM 675 N N . MET A 1 81 ? -17.699 -9.622 9.340 1.00 68.94 81 MET A N 1
ATOM 676 C CA . MET A 1 81 ? -18.783 -9.552 10.325 1.00 68.94 81 MET A CA 1
ATOM 677 C C . MET A 1 81 ? -20.023 -8.867 9.741 1.00 68.94 81 MET A C 1
ATOM 679 O O . MET A 1 81 ? -21.138 -9.335 9.960 1.00 68.94 81 MET A O 1
ATOM 683 N N . PHE A 1 82 ? -19.841 -7.807 8.944 1.00 69.81 82 PHE A N 1
ATOM 684 C CA . PHE A 1 82 ? -20.949 -7.129 8.263 1.00 69.81 82 PHE A CA 1
ATOM 685 C C . PHE A 1 82 ? -21.573 -7.945 7.124 1.00 69.81 82 PHE A C 1
ATOM 687 O O . PHE A 1 82 ? -22.777 -7.841 6.894 1.00 69.81 82 PHE A O 1
ATOM 694 N N . LEU A 1 83 ? -20.781 -8.739 6.397 1.00 72.94 83 LEU A N 1
ATOM 695 C CA . LEU A 1 83 ? -21.263 -9.534 5.260 1.00 72.94 83 LEU A CA 1
ATOM 696 C C . LEU A 1 83 ? -21.781 -10.928 5.653 1.00 72.94 83 LEU A C 1
ATOM 698 O O . LEU A 1 83 ? -22.312 -11.625 4.790 1.00 72.94 83 LEU A O 1
ATOM 702 N N . GLY A 1 84 ? -21.657 -11.330 6.924 1.00 60.12 84 GLY A N 1
ATOM 703 C CA . GLY A 1 84 ? -22.128 -12.627 7.424 1.00 60.12 84 GLY A CA 1
ATOM 704 C C . GLY A 1 84 ? -21.456 -13.834 6.757 1.00 60.12 84 GLY A C 1
ATOM 705 O O . GLY A 1 84 ? -22.082 -14.890 6.656 1.00 60.12 84 GLY A O 1
ATOM 706 N N . LEU A 1 85 ? -20.230 -13.652 6.252 1.00 55.72 85 LEU A N 1
ATOM 707 C CA . LEU A 1 85 ? -19.428 -14.673 5.563 1.00 55.72 85 LEU A CA 1
ATOM 708 C C . LEU A 1 85 ? -18.533 -15.450 6.527 1.00 55.72 85 LEU A C 1
ATOM 710 O O . LEU A 1 85 ? -17.926 -14.804 7.409 1.00 55.72 85 LEU A O 1
#

Sequence (85 aa):
MNDGRNKRRRWLKNQLAKNICNCGEQQPHRLMFYPYHKKIRHLNMRYGLKHSSREETNRLISESTVMCWNCAADQKEDLSMFLGL

Radius of gyration: 14.09 Å; chains: 1; bounding box: 45×23×34 Å

Secondary structure (DSSP, 8-state):
--HHHHHHHHHHHHHHTT---TTS---TTTEEEETTHHHHHHHHHHHTTSSTHHHHHHHHHHTPEEEEHHHHHHHHHHHHHHHT-

Foldseek 3Di:
DPPQQVVLVVVQLVVLQVDAAPVGHRRSVQKAFPPCRVVLSVLSNPPNDPDPSNVVSVVSSVVTDIHGPVVSVVVVVVVCVVVVD

pLDDT: mean 89.97, std 11.31, range [47.75, 98.5]